Protein AF-L8N3G3-F1 (afdb_monomer_lite)

Secondary structure (DSSP, 8-state):
--HHHHHHHHHHHHHHHHHHHHHS-TTGGGSHHHHHHHHHHHIIIIIHHHHHHHHHHT-----S-EEEEEETTEEEEEEHHHHHHTTPPTT-SB-HHHHHHHHHHHHHHHHHHHHHTT--

Sequence (120 aa):
MTPEESKVLKEHLKAAAAILLNNTPKEELKSFNSIELAVRDHLLKEVAPEIGNFLSSSSKTRTGRSRKIQTSLGTWQIRVKQVAQLGLKKRSRLSPQLEANCLLLSANVSYEMRLGTCTS

Foldseek 3Di:
DPPVVVVVVVVVVVVVVVVLVVPDDPVLVPDPVSVVVSVVVCQLPPVLVVVCVVVVVVDPDDDADWDWAQEPSGIDIDGPVVCVVVVHDPPDRYDPVVVVVVVVVVVVVVVVVVVVVPPD

Structure (mmCIF, N/CA/C/O backbone):
data_AF-L8N3G3-F1
#
_entry.id   AF-L8N3G3-F1
#
loop_
_atom_site.group_PDB
_atom_site.id
_atom_site.type_symbol
_atom_site.label_atom_id
_atom_site.label_alt_id
_atom_site.label_comp_id
_atom_site.label_asym_id
_atom_site.label_entity_id
_atom_site.label_seq_id
_atom_site.pdbx_PDB_ins_code
_atom_site.Cartn_x
_atom_site.Cartn_y
_atom_site.Cartn_z
_atom_site.occupancy
_atom_site.B_iso_or_equiv
_atom_site.auth_seq_id
_atom_site.auth_comp_id
_atom_site.auth_asym_id
_atom_site.auth_atom_id
_atom_site.pdbx_PDB_model_num
A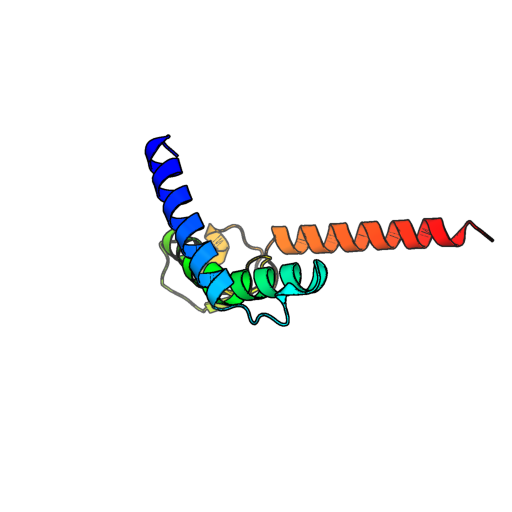TOM 1 N N . MET A 1 1 ? -7.584 19.059 -3.550 1.00 60.81 1 MET A N 1
ATOM 2 C CA . MET A 1 1 ? -8.710 18.581 -2.732 1.00 60.81 1 MET A CA 1
ATOM 3 C C . MET A 1 1 ? -9.440 19.784 -2.208 1.00 60.81 1 MET A C 1
ATOM 5 O O . MET A 1 1 ? -8.836 20.589 -1.503 1.00 60.81 1 MET A O 1
ATOM 9 N N . THR A 1 2 ? -10.702 19.920 -2.572 1.00 89.31 2 THR A N 1
ATOM 10 C CA . THR A 1 2 ? -11.586 20.869 -1.904 1.00 89.31 2 THR A CA 1
ATOM 11 C C . THR A 1 2 ? -11.909 20.364 -0.485 1.00 89.31 2 THR A C 1
ATOM 13 O O . THR A 1 2 ? -11.725 19.177 -0.180 1.00 89.31 2 THR A O 1
ATOM 16 N N . PRO A 1 3 ? -12.375 21.238 0.424 1.00 85.62 3 PRO A N 1
ATOM 17 C CA . PRO A 1 3 ? -12.770 20.829 1.774 1.00 85.62 3 PRO A CA 1
ATOM 18 C C . PRO A 1 3 ? -13.888 19.778 1.771 1.00 85.62 3 PRO A C 1
ATOM 20 O O . PRO A 1 3 ? -13.939 18.924 2.655 1.00 85.62 3 PRO A O 1
ATOM 23 N N . GLU A 1 4 ? -14.766 19.831 0.770 1.00 87.44 4 GLU A N 1
ATOM 24 C CA . GLU A 1 4 ? -15.881 18.901 0.584 1.00 87.44 4 GLU A CA 1
ATOM 25 C C . GLU A 1 4 ? -15.388 17.515 0.154 1.00 87.44 4 GLU A C 1
ATOM 27 O O . GLU A 1 4 ? -15.726 16.520 0.795 1.00 87.44 4 GLU A O 1
ATOM 32 N N . GLU A 1 5 ? -14.484 17.448 -0.829 1.00 87.75 5 GLU A N 1
ATOM 33 C CA . GLU A 1 5 ? -13.838 16.197 -1.256 1.00 87.75 5 GLU A CA 1
ATOM 34 C C . GLU A 1 5 ? -13.095 15.508 -0.099 1.00 87.75 5 GLU A C 1
ATOM 36 O O . GLU A 1 5 ? -13.127 14.284 0.032 1.00 87.75 5 GLU A O 1
ATOM 41 N N . SER A 1 6 ? -12.453 16.283 0.784 1.00 85.38 6 SER A N 1
ATOM 42 C CA . SER A 1 6 ? -11.756 15.734 1.955 1.00 85.38 6 SER A CA 1
ATOM 43 C C . SER A 1 6 ? -12.712 15.090 2.965 1.00 85.38 6 SER A C 1
ATOM 45 O O . SER A 1 6 ? -12.359 14.082 3.581 1.00 85.38 6 SER A O 1
ATOM 47 N N . LYS A 1 7 ? -13.915 15.649 3.150 1.00 90.31 7 LYS A N 1
ATOM 48 C CA . LYS A 1 7 ? -14.924 15.085 4.060 1.00 90.31 7 LYS A CA 1
ATOM 49 C C . LYS A 1 7 ? -15.452 13.755 3.537 1.00 90.31 7 LYS A C 1
ATOM 51 O O . LYS 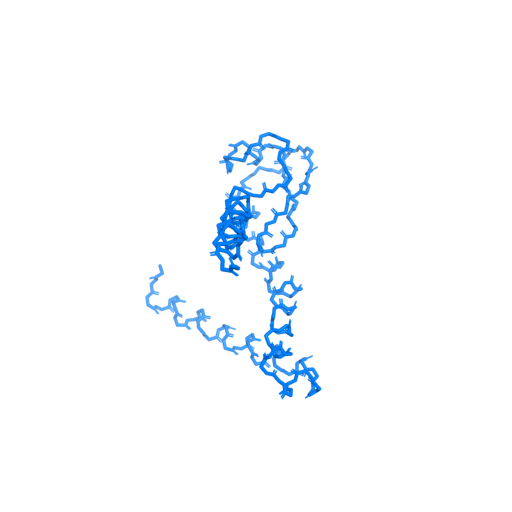A 1 7 ? -15.405 12.771 4.269 1.00 90.31 7 LYS A O 1
ATOM 56 N N . VAL A 1 8 ? -15.842 13.720 2.264 1.00 91.19 8 VAL A N 1
ATOM 57 C CA . VAL A 1 8 ? -16.333 12.504 1.600 1.00 91.19 8 VAL A CA 1
ATOM 58 C C . VAL A 1 8 ? -15.279 11.398 1.661 1.00 91.19 8 VAL A C 1
ATOM 60 O O . VAL A 1 8 ? -15.561 10.278 2.083 1.00 91.19 8 VAL A O 1
ATOM 63 N N . LEU A 1 9 ? -14.020 11.726 1.351 1.00 88.81 9 LEU A N 1
ATOM 64 C CA . LEU A 1 9 ? -12.927 10.762 1.450 1.00 88.81 9 LEU A CA 1
ATOM 65 C C . LEU A 1 9 ? -12.760 10.222 2.880 1.00 88.81 9 LEU A C 1
ATOM 67 O O . LEU A 1 9 ? -12.602 9.018 3.068 1.00 88.81 9 LEU A O 1
ATOM 71 N N . LYS A 1 10 ? -12.827 11.085 3.902 1.00 88.62 10 LYS A N 1
ATOM 72 C CA . LYS A 1 10 ? -12.733 10.662 5.310 1.00 88.62 10 LYS A CA 1
ATOM 73 C C . LYS A 1 10 ? -13.869 9.727 5.717 1.00 88.62 10 LYS A C 1
ATOM 75 O O . LYS A 1 10 ? -13.625 8.801 6.486 1.00 88.62 10 LYS A O 1
ATOM 80 N N . GLU A 1 11 ? -15.084 9.953 5.235 1.00 92.19 11 GLU A N 1
ATOM 81 C CA . GLU A 1 11 ? -16.227 9.080 5.518 1.00 92.19 11 GLU A CA 1
ATOM 82 C C . GLU A 1 11 ? -16.036 7.693 4.903 1.00 92.19 11 GLU A C 1
ATOM 84 O O . GLU A 1 11 ? -16.166 6.690 5.608 1.00 92.19 11 GLU A O 1
ATOM 89 N N . HIS A 1 12 ? -15.612 7.623 3.639 1.00 90.12 12 HIS A N 1
ATOM 90 C CA . HIS A 1 12 ? -15.303 6.349 2.988 1.00 90.12 12 HIS A CA 1
ATOM 91 C C . HIS A 1 12 ? -14.160 5.600 3.676 1.00 90.12 12 HIS A C 1
ATOM 93 O O . HIS A 1 12 ? -14.248 4.389 3.865 1.00 90.12 12 HIS A O 1
ATOM 99 N N . LEU A 1 13 ? -13.115 6.307 4.113 1.00 88.19 13 LEU A N 1
ATOM 100 C CA . LEU A 1 13 ? -12.005 5.694 4.844 1.00 88.19 13 LEU A CA 1
ATOM 101 C C . LEU A 1 13 ? -12.438 5.154 6.212 1.00 88.19 13 LEU A C 1
ATOM 103 O O . LEU A 1 13 ? -11.991 4.081 6.607 1.00 88.19 13 LEU A O 1
ATOM 107 N N . LYS A 1 14 ? -13.333 5.851 6.925 1.00 90.06 14 LYS A N 1
ATOM 108 C CA . LYS A 1 14 ? -13.909 5.347 8.184 1.00 90.06 14 LYS A CA 1
ATOM 109 C C . LYS A 1 14 ? -14.756 4.097 7.957 1.00 90.06 14 LYS A C 1
ATOM 111 O O . LYS A 1 14 ? -14.638 3.143 8.722 1.00 90.06 14 LYS A O 1
ATOM 116 N N . ALA A 1 15 ? -15.574 4.090 6.906 1.00 90.88 15 ALA A N 1
ATOM 117 C CA . ALA A 1 15 ? -16.364 2.921 6.536 1.00 90.88 15 ALA A CA 1
ATOM 118 C C . ALA A 1 15 ? -15.461 1.729 6.176 1.00 90.88 15 ALA A C 1
ATOM 120 O O . ALA A 1 15 ? -15.664 0.629 6.686 1.00 90.88 15 ALA A O 1
ATOM 121 N N . ALA A 1 16 ? -14.412 1.961 5.382 1.00 88.00 16 ALA A N 1
ATOM 122 C CA . ALA A 1 16 ? -13.420 0.943 5.050 1.00 88.00 16 ALA A CA 1
ATOM 123 C C . ALA A 1 16 ? -12.720 0.402 6.308 1.00 88.00 16 ALA A C 1
ATOM 125 O O . ALA A 1 16 ? -12.625 -0.809 6.479 1.00 88.00 16 ALA A O 1
ATOM 126 N N . ALA A 1 17 ? -12.300 1.274 7.230 1.00 87.19 17 ALA A N 1
ATOM 127 C CA . ALA A 1 17 ? -11.664 0.862 8.481 1.00 87.19 17 ALA A CA 1
ATOM 128 C C . ALA A 1 17 ? -12.577 -0.028 9.345 1.00 87.19 17 ALA A C 1
ATOM 130 O O . ALA A 1 17 ? -12.110 -1.021 9.901 1.00 87.19 17 ALA A O 1
ATOM 131 N N . ALA A 1 18 ? -13.875 0.282 9.421 1.00 89.50 18 ALA A N 1
ATOM 132 C CA . ALA A 1 18 ? -14.843 -0.546 10.140 1.00 89.50 18 ALA A CA 1
ATOM 133 C C . ALA A 1 18 ? -15.007 -1.938 9.503 1.00 89.50 18 ALA A C 1
ATOM 135 O O . ALA A 1 18 ? -15.075 -2.939 10.215 1.00 89.50 18 ALA A O 1
ATOM 136 N N . ILE A 1 19 ? -15.022 -2.018 8.167 1.00 89.62 19 ILE A N 1
ATOM 137 C CA . ILE A 1 19 ? -15.076 -3.295 7.440 1.00 89.62 19 ILE A CA 1
ATOM 138 C C . ILE A 1 19 ? -13.816 -4.119 7.714 1.00 89.62 19 ILE A C 1
ATOM 140 O O . ILE A 1 19 ? -13.926 -5.308 8.008 1.00 89.62 19 ILE A O 1
ATOM 144 N N . LEU A 1 20 ? -12.633 -3.503 7.646 1.00 86.00 20 LEU A N 1
ATOM 145 C CA . LEU A 1 20 ? -11.371 -4.198 7.898 1.00 86.00 20 LEU A CA 1
ATOM 146 C C . LEU A 1 20 ? -11.321 -4.755 9.324 1.00 86.00 20 LEU A C 1
ATOM 148 O O . LEU A 1 20 ? -11.048 -5.937 9.490 1.00 86.00 20 LEU A O 1
ATOM 152 N N . LEU A 1 21 ? -11.699 -3.956 10.327 1.00 85.94 21 LEU A N 1
ATOM 153 C CA . LEU A 1 21 ? -11.727 -4.390 11.726 1.00 85.94 21 LEU A CA 1
ATOM 154 C C . LEU A 1 21 ? -12.662 -5.587 11.958 1.00 85.94 21 LEU A C 1
ATOM 156 O O . LEU A 1 21 ? -12.320 -6.495 12.709 1.00 85.94 21 LEU A O 1
ATOM 160 N N . ASN A 1 22 ? -13.826 -5.609 11.303 1.00 87.31 22 ASN A N 1
ATOM 161 C CA . ASN A 1 22 ? -14.781 -6.715 11.420 1.00 87.31 22 ASN A CA 1
ATOM 162 C C . ASN A 1 22 ? -14.274 -8.018 10.783 1.00 87.31 22 ASN A C 1
ATOM 164 O O . ASN A 1 22 ? -14.705 -9.096 11.187 1.00 87.31 22 ASN A O 1
ATOM 168 N N . ASN A 1 23 ? -13.388 -7.924 9.789 1.00 85.38 23 ASN A N 1
ATOM 169 C CA . ASN A 1 23 ? -12.795 -9.079 9.113 1.00 85.38 23 ASN A CA 1
ATOM 170 C C . ASN A 1 23 ? -11.479 -9.543 9.757 1.00 85.38 23 ASN A C 1
ATOM 172 O O . ASN A 1 23 ? -10.970 -10.602 9.392 1.00 85.38 23 ASN A O 1
ATOM 176 N N . THR A 1 24 ? -10.934 -8.793 10.717 1.00 85.94 24 THR A N 1
ATOM 177 C CA . THR A 1 24 ? -9.745 -9.200 11.467 1.00 85.94 24 THR A CA 1
ATOM 178 C C . THR A 1 24 ? -10.139 -10.143 12.614 1.00 85.94 24 THR A C 1
ATOM 180 O O . THR A 1 24 ? -10.986 -9.794 13.445 1.00 85.94 24 THR A O 1
ATOM 183 N N . PRO A 1 25 ? -9.544 -11.345 12.719 1.00 85.06 25 PRO A N 1
ATOM 184 C CA . PRO A 1 25 ? -9.838 -12.264 13.810 1.00 85.06 25 PRO A CA 1
ATOM 185 C C . PRO A 1 25 ? -9.409 -11.673 15.159 1.00 85.06 25 PRO A C 1
ATOM 187 O O . PRO A 1 25 ? -8.360 -11.043 15.294 1.00 85.06 25 PRO A O 1
ATOM 190 N N . LYS A 1 26 ? -10.193 -11.946 16.210 1.00 81.06 26 LYS A N 1
ATOM 191 C CA . LYS A 1 26 ? -9.932 -11.445 17.578 1.00 81.06 26 LYS A CA 1
ATOM 192 C C . LYS A 1 26 ? -8.566 -11.863 18.134 1.00 81.06 26 LYS A C 1
ATOM 194 O O . LYS A 1 26 ? -8.072 -11.260 19.081 1.00 81.06 26 LYS A O 1
ATOM 199 N N . GLU A 1 27 ? -7.969 -12.904 17.569 1.00 75.88 27 GLU A N 1
ATOM 200 C CA . GLU A 1 27 ? -6.645 -13.401 17.933 1.00 75.88 27 GLU A CA 1
ATOM 201 C C . GLU A 1 27 ? -5.520 -12.452 17.509 1.00 75.88 27 GLU A C 1
ATOM 203 O O . GLU A 1 27 ? -4.559 -12.284 18.258 1.00 75.88 27 GLU A O 1
ATOM 208 N N . GLU A 1 28 ? -5.675 -11.770 16.374 1.00 77.31 28 GLU A N 1
ATOM 209 C CA . GLU A 1 28 ? -4.705 -10.802 15.850 1.00 77.31 28 GLU A CA 1
ATOM 210 C C . GLU A 1 28 ? -4.818 -9.434 16.540 1.00 77.31 28 GLU A C 1
ATOM 212 O O . GLU A 1 28 ? -3.888 -8.632 16.496 1.00 77.31 28 GLU A O 1
ATOM 217 N N . LEU A 1 29 ? -5.904 -9.191 17.280 1.00 79.69 29 LEU A N 1
ATOM 218 C CA . LEU A 1 29 ? -6.133 -7.958 18.044 1.00 79.69 29 LEU A CA 1
ATOM 219 C C . LEU A 1 29 ? -5.501 -7.960 19.450 1.00 79.69 29 LEU A C 1
ATOM 221 O O . LEU A 1 29 ? -5.763 -7.065 20.250 1.00 79.69 29 LEU A O 1
ATOM 225 N N . LYS A 1 30 ? -4.686 -8.969 19.781 1.00 82.56 30 LYS A N 1
ATOM 226 C CA . LYS A 1 30 ? -4.131 -9.152 21.135 1.00 82.56 30 LYS A CA 1
ATOM 227 C C . LYS A 1 30 ? -2.876 -8.327 21.417 1.00 82.56 30 LYS A C 1
ATOM 229 O O . LYS A 1 30 ? -2.628 -7.985 22.569 1.00 82.56 30 LYS A O 1
ATOM 234 N N . SER A 1 31 ? -2.066 -8.033 20.401 1.00 89.31 31 SER A N 1
ATOM 235 C CA . SER A 1 31 ? -0.805 -7.300 20.554 1.00 89.31 31 SER A CA 1
ATOM 236 C C . SER A 1 31 ? -0.689 -6.186 19.524 1.00 89.31 31 SER A C 1
ATOM 238 O O . SER A 1 31 ? -1.239 -6.282 18.431 1.00 89.31 31 SER A O 1
ATOM 240 N N . PHE A 1 32 ? 0.076 -5.145 19.844 1.00 83.69 32 PHE A N 1
ATOM 241 C CA . PHE A 1 32 ? 0.303 -4.049 18.905 1.00 83.69 32 PHE A CA 1
ATOM 242 C C . PHE A 1 32 ? 0.943 -4.539 17.596 1.00 83.69 32 PHE A C 1
ATOM 244 O O . PHE A 1 32 ? 0.491 -4.182 16.514 1.00 83.69 32 PHE A O 1
ATOM 251 N N . ASN A 1 33 ? 1.926 -5.440 17.698 1.00 85.06 33 ASN A N 1
ATOM 252 C CA . ASN A 1 33 ? 2.596 -6.026 16.539 1.00 85.06 33 ASN A CA 1
ATOM 253 C C . ASN A 1 33 ? 1.636 -6.852 15.664 1.00 85.06 33 ASN A C 1
ATOM 255 O O . ASN A 1 33 ? 1.652 -6.736 14.444 1.00 85.06 33 ASN A O 1
ATOM 259 N N . SER A 1 34 ? 0.770 -7.668 16.273 1.00 85.12 34 SER A N 1
ATOM 260 C CA . SER A 1 34 ? -0.204 -8.466 15.516 1.00 85.12 34 SER A CA 1
ATOM 261 C C . SER A 1 34 ? -1.266 -7.593 14.844 1.00 85.12 34 SER A C 1
AT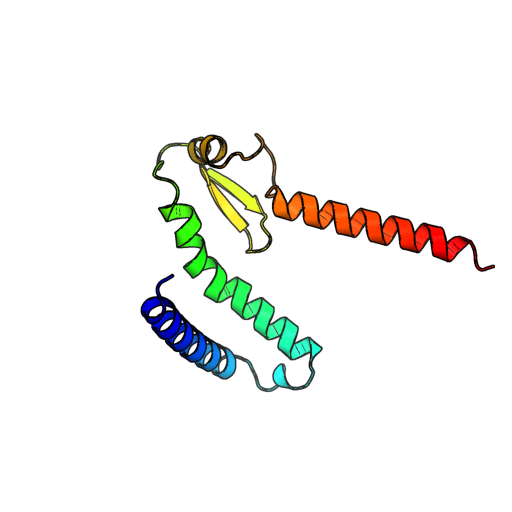OM 263 O O . SER A 1 34 ? -1.620 -7.860 13.700 1.00 85.12 34 SER A O 1
ATOM 265 N N . ILE A 1 35 ? -1.702 -6.513 15.504 1.00 84.81 35 ILE A N 1
ATOM 266 C CA . ILE A 1 35 ? -2.616 -5.525 14.915 1.00 84.81 35 ILE A CA 1
ATOM 267 C C . ILE A 1 35 ? -1.958 -4.851 13.709 1.00 84.81 35 ILE A C 1
ATOM 269 O O . ILE A 1 35 ? -2.574 -4.748 12.652 1.00 84.81 35 ILE A O 1
ATOM 273 N N . GLU A 1 36 ? -0.708 -4.408 13.842 1.00 85.44 36 GLU A N 1
ATOM 274 C CA . GLU A 1 36 ? 0.018 -3.752 12.753 1.00 85.44 36 GLU A CA 1
ATOM 275 C C . GLU A 1 36 ? 0.193 -4.682 11.545 1.00 85.44 36 GLU A C 1
ATOM 277 O O . GLU A 1 36 ? -0.061 -4.274 10.408 1.00 85.44 36 GLU A O 1
ATOM 282 N N . LEU A 1 37 ? 0.561 -5.945 11.784 1.00 86.56 37 LEU A N 1
ATOM 283 C CA . LEU A 1 37 ? 0.682 -6.956 10.734 1.00 86.56 37 LEU A CA 1
ATOM 284 C C . LEU A 1 37 ? -0.659 -7.219 10.039 1.00 86.56 37 LEU A C 1
ATOM 286 O O . LEU A 1 37 ? -0.701 -7.217 8.811 1.00 86.56 37 LEU A O 1
ATOM 290 N N . ALA A 1 38 ? -1.748 -7.368 10.796 1.00 85.62 38 ALA A N 1
ATOM 291 C CA . ALA A 1 38 ? -3.084 -7.582 10.245 1.00 85.62 38 ALA A CA 1
ATOM 292 C C . ALA A 1 38 ? -3.552 -6.392 9.391 1.00 85.62 38 ALA A C 1
ATOM 294 O O . ALA A 1 38 ? -3.999 -6.561 8.255 1.00 85.62 38 ALA A O 1
ATOM 295 N N . VAL A 1 39 ? -3.383 -5.163 9.894 1.00 86.75 39 VAL A N 1
ATOM 296 C CA . VAL A 1 39 ? -3.718 -3.937 9.153 1.00 86.75 39 VAL A CA 1
ATOM 297 C C . VAL A 1 39 ? -2.892 -3.834 7.873 1.00 86.75 39 VAL A C 1
ATOM 299 O O . VAL A 1 39 ? -3.435 -3.529 6.810 1.00 86.75 39 VAL A O 1
ATOM 302 N N . ARG A 1 40 ? -1.587 -4.114 7.943 1.00 85.69 40 ARG A N 1
ATOM 303 C CA . ARG A 1 40 ? -0.707 -4.129 6.770 1.00 85.69 40 ARG A CA 1
ATOM 304 C C . ARG A 1 40 ? -1.162 -5.155 5.735 1.00 85.69 40 ARG A C 1
ATOM 306 O O . ARG A 1 40 ? -1.183 -4.841 4.545 1.00 85.69 40 ARG A O 1
ATOM 313 N N . ASP A 1 41 ? -1.528 -6.351 6.171 1.00 87.50 41 ASP A N 1
ATOM 314 C CA . ASP A 1 41 ? -2.009 -7.414 5.295 1.00 87.50 41 ASP A CA 1
ATOM 315 C C . ASP A 1 41 ? -3.301 -7.014 4.580 1.00 87.50 41 ASP A C 1
ATOM 317 O O . ASP A 1 41 ? -3.394 -7.148 3.358 1.00 87.50 41 ASP A O 1
ATOM 321 N N . HIS A 1 42 ? -4.261 -6.444 5.309 1.00 86.75 42 HIS A N 1
ATOM 322 C CA . HIS A 1 42 ? -5.491 -5.902 4.736 1.00 86.75 42 HIS A CA 1
ATOM 323 C C . HIS A 1 42 ? -5.226 -4.760 3.744 1.00 86.75 42 HIS A C 1
ATOM 325 O O . HIS A 1 42 ? -5.825 -4.725 2.666 1.00 86.75 42 HIS A O 1
ATOM 331 N N . LEU A 1 43 ? -4.297 -3.851 4.060 1.00 84.88 43 LEU A N 1
ATOM 332 C CA . LEU A 1 43 ? -3.916 -2.772 3.148 1.00 84.88 43 LEU A CA 1
ATOM 333 C C . LEU A 1 43 ? -3.320 -3.314 1.846 1.00 84.88 43 LEU A C 1
ATOM 335 O O . LEU A 1 43 ? -3.641 -2.804 0.778 1.00 84.88 43 LEU A O 1
ATOM 339 N N . LEU A 1 44 ? -2.470 -4.340 1.915 1.00 82.69 44 LEU A N 1
ATOM 340 C CA . LEU A 1 44 ? -1.829 -4.914 0.730 1.00 82.69 44 LEU A CA 1
ATOM 341 C C . LEU A 1 44 ? -2.772 -5.789 -0.103 1.00 82.69 44 LEU A C 1
ATOM 343 O O . LEU A 1 44 ? -2.639 -5.810 -1.326 1.00 82.69 44 LEU A O 1
ATOM 347 N N . LYS A 1 45 ? -3.694 -6.517 0.537 1.00 83.50 45 LYS A N 1
ATOM 348 C CA . LYS A 1 45 ? -4.603 -7.457 -0.138 1.00 83.50 45 LYS A CA 1
ATOM 349 C C . LYS A 1 45 ? -5.837 -6.774 -0.717 1.00 83.50 45 LYS A C 1
ATOM 351 O O . LYS A 1 45 ? -6.147 -7.008 -1.877 1.00 83.50 45 LYS A O 1
ATOM 356 N N . GLU A 1 46 ? -6.499 -5.923 0.063 1.00 84.38 46 GLU A N 1
ATOM 357 C CA . GLU A 1 46 ? -7.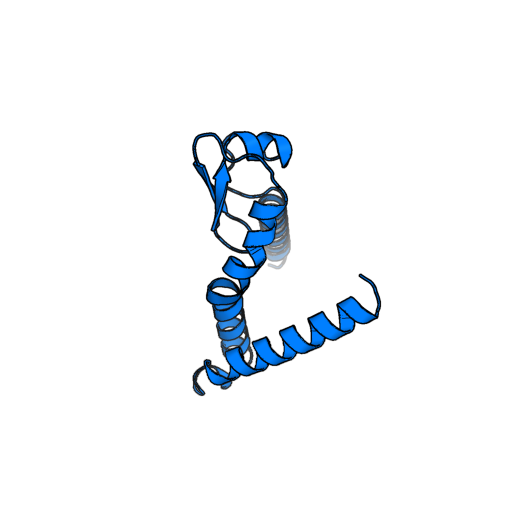812 -5.367 -0.295 1.00 84.38 46 GLU A CA 1
ATOM 358 C C . GLU A 1 46 ? -7.702 -3.929 -0.815 1.00 84.38 46 GLU A C 1
ATOM 360 O O . GLU A 1 46 ? -8.253 -3.582 -1.855 1.00 84.38 46 GLU A O 1
ATOM 365 N N . VAL A 1 47 ? -6.950 -3.073 -0.116 1.00 83.88 47 VAL A N 1
ATOM 366 C CA . VAL A 1 47 ? -6.938 -1.627 -0.406 1.00 83.88 47 VAL A CA 1
ATOM 367 C C . VAL A 1 47 ? -5.986 -1.275 -1.549 1.00 83.88 47 VAL A C 1
ATOM 369 O O . VAL A 1 47 ? -6.306 -0.446 -2.403 1.00 83.88 47 VAL A O 1
ATOM 372 N N . ALA A 1 48 ? -4.804 -1.890 -1.585 1.00 79.94 48 ALA A N 1
ATOM 373 C CA . ALA A 1 48 ? -3.794 -1.581 -2.584 1.00 79.94 48 ALA A CA 1
ATOM 374 C C . ALA A 1 48 ? -4.288 -1.825 -4.022 1.00 79.94 48 ALA A C 1
ATOM 376 O O . ALA A 1 48 ? -4.113 -0.903 -4.823 1.00 79.94 48 ALA A O 1
ATOM 377 N N . PRO A 1 49 ? -4.935 -2.963 -4.371 1.00 79.50 49 PRO A N 1
ATOM 378 C CA . PRO A 1 49 ? -5.461 -3.194 -5.720 1.00 79.50 49 PRO A CA 1
ATOM 379 C C . PRO A 1 49 ? -6.462 -2.129 -6.173 1.00 79.50 49 PRO A C 1
ATOM 381 O O . PRO A 1 49 ? -6.333 -1.616 -7.286 1.00 79.50 49 PRO A O 1
ATOM 384 N N . GLU A 1 50 ? -7.398 -1.751 -5.297 1.00 80.06 50 GLU A N 1
ATOM 385 C CA . GLU A 1 50 ? -8.405 -0.721 -5.573 1.00 80.06 50 GLU A CA 1
ATOM 386 C C . GLU A 1 50 ? -7.755 0.635 -5.855 1.00 80.06 50 GLU A C 1
ATOM 388 O O . GLU A 1 50 ? -8.076 1.305 -6.841 1.00 80.06 50 GLU A O 1
ATOM 393 N N . ILE A 1 51 ? -6.767 1.019 -5.040 1.00 77.94 51 ILE A N 1
ATOM 394 C CA . ILE A 1 51 ? -6.049 2.280 -5.226 1.00 77.94 51 ILE A CA 1
ATOM 395 C C . ILE A 1 51 ? -5.211 2.257 -6.495 1.00 77.94 51 ILE A C 1
ATOM 397 O O . ILE A 1 51 ? -5.166 3.260 -7.200 1.00 77.94 51 ILE A O 1
ATOM 401 N N . GLY A 1 52 ? -4.532 1.165 -6.840 1.00 68.38 52 GLY A N 1
ATOM 402 C CA . GLY A 1 52 ? -3.662 1.207 -8.014 1.00 68.38 52 GLY A CA 1
ATOM 403 C C . GLY A 1 52 ? -4.378 1.168 -9.357 1.00 68.38 52 GLY A C 1
ATOM 404 O O . GLY A 1 52 ? -3.724 1.392 -10.380 1.00 68.38 52 GLY A O 1
ATOM 405 N N . ASN A 1 53 ? -5.711 1.074 -9.380 1.00 68.31 53 ASN A N 1
ATOM 406 C CA . ASN A 1 53 ? -6.482 1.566 -10.522 1.00 68.31 53 ASN A CA 1
ATOM 407 C C . ASN A 1 53 ? -6.102 3.021 -10.870 1.00 68.31 53 ASN A C 1
ATOM 409 O O . ASN A 1 53 ? -6.041 3.354 -12.052 1.00 68.31 53 ASN A O 1
ATOM 413 N N . PHE A 1 54 ? -5.710 3.849 -9.892 1.00 70.62 54 PHE A N 1
ATOM 414 C CA . PHE A 1 54 ? -5.141 5.192 -10.078 1.00 70.62 54 PHE A CA 1
ATOM 415 C C . PHE A 1 54 ? -3.873 5.212 -10.954 1.00 70.62 54 PHE A C 1
ATOM 417 O O . PHE A 1 54 ? -3.685 6.088 -11.802 1.00 70.62 54 PHE A O 1
ATOM 424 N N . LEU A 1 55 ? -2.990 4.218 -10.808 1.00 64.94 55 LEU A N 1
ATOM 425 C CA . LEU A 1 55 ? -1.791 4.086 -11.650 1.00 64.94 55 LEU A CA 1
ATOM 426 C C . LEU A 1 55 ? -2.161 3.715 -13.093 1.00 64.94 55 LEU A C 1
ATOM 428 O O . LEU A 1 55 ? -1.495 4.118 -14.048 1.00 64.94 55 LEU A O 1
ATOM 432 N N . SER A 1 56 ? -3.243 2.953 -13.265 1.00 64.44 56 SER A N 1
ATOM 433 C CA . SER A 1 56 ? -3.744 2.592 -14.590 1.00 64.44 56 SER A CA 1
ATOM 434 C C . SER A 1 56 ? -4.475 3.753 -15.273 1.00 64.44 56 SER A C 1
ATOM 436 O O . SER A 1 56 ? -4.249 3.997 -16.457 1.00 64.44 56 SER A O 1
ATOM 438 N N . SER A 1 57 ? -5.285 4.516 -14.533 1.00 65.31 57 SER A N 1
ATOM 439 C CA . SER A 1 57 ? -6.070 5.639 -15.055 1.00 65.31 57 SER A CA 1
ATOM 440 C C . SER A 1 57 ? -5.206 6.856 -15.387 1.00 65.31 57 SER A C 1
ATOM 442 O O . SER A 1 57 ? -5.499 7.581 -16.337 1.00 65.31 57 SER A O 1
ATOM 444 N N . SER 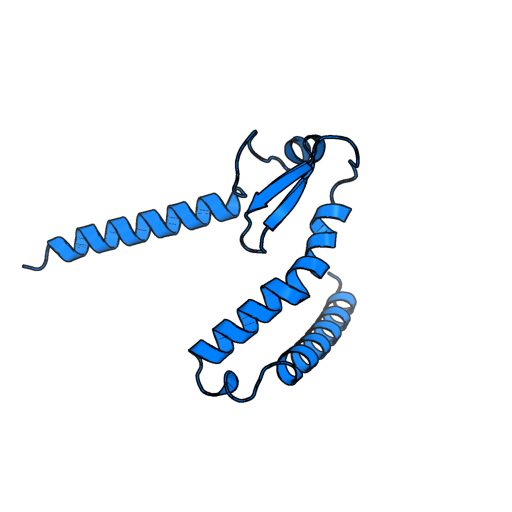A 1 58 ? -4.090 7.041 -14.678 1.00 64.44 58 SER A N 1
ATOM 445 C CA . SER A 1 58 ? -3.117 8.102 -14.967 1.00 64.44 58 SER A CA 1
ATOM 446 C C . SER A 1 58 ? -2.346 7.906 -16.280 1.00 64.44 58 SER A C 1
ATOM 448 O O . SER A 1 58 ? -1.773 8.868 -16.792 1.00 64.44 58 SER A O 1
ATOM 450 N N . SER A 1 59 ? -2.351 6.711 -16.890 1.00 61.94 59 SER A N 1
ATOM 451 C CA . SER A 1 59 ? -1.609 6.449 -18.132 1.00 61.94 59 SER A CA 1
ATOM 452 C C . SER A 1 59 ? -2.503 5.943 -19.274 1.00 61.94 59 SER A C 1
ATOM 454 O O . SER A 1 59 ? -2.998 4.821 -19.287 1.00 61.94 59 SER A O 1
ATOM 456 N N . LYS A 1 60 ? -2.665 6.767 -20.317 1.00 61.78 60 LYS A N 1
ATOM 457 C CA . LYS A 1 60 ? -3.607 6.552 -21.440 1.00 61.78 60 LYS A CA 1
ATOM 458 C C . LYS A 1 60 ? -3.208 5.439 -22.429 1.00 61.78 60 LYS A C 1
ATOM 460 O O . LYS A 1 60 ? -3.833 5.278 -23.477 1.00 61.78 60 LYS A O 1
ATOM 465 N N . THR A 1 61 ? -2.161 4.666 -22.147 1.00 61.94 61 THR A N 1
ATOM 466 C CA . THR A 1 61 ? -1.463 3.873 -23.171 1.00 61.94 61 THR A CA 1
ATOM 467 C C . THR A 1 61 ? -1.679 2.370 -22.983 1.00 61.94 61 THR A C 1
ATOM 469 O O . THR A 1 61 ? -1.011 1.721 -22.182 1.00 61.94 61 THR A O 1
ATOM 472 N N . ARG A 1 62 ? -2.597 1.787 -23.769 1.00 59.28 62 ARG A N 1
ATOM 473 C CA . ARG A 1 62 ? -3.047 0.380 -23.636 1.00 59.28 62 ARG A CA 1
ATOM 474 C C . ARG A 1 62 ? -2.242 -0.645 -24.446 1.00 59.28 62 ARG A C 1
ATOM 476 O O . ARG A 1 62 ? -2.457 -1.845 -24.306 1.00 59.28 62 ARG A O 1
ATOM 483 N N . THR A 1 63 ? -1.307 -0.206 -25.287 1.00 59.22 63 THR A N 1
ATOM 484 C CA . THR A 1 63 ? -0.607 -1.083 -26.244 1.00 59.22 63 THR A CA 1
ATOM 485 C C . THR A 1 63 ? 0.786 -1.498 -25.765 1.00 59.22 63 THR A C 1
ATOM 487 O O . THR A 1 63 ? 1.567 -0.643 -25.341 1.00 59.22 63 THR A O 1
ATOM 490 N N . GLY A 1 64 ? 1.132 -2.780 -25.926 1.00 67.06 64 GLY A N 1
ATOM 491 C CA . GLY A 1 64 ? 2.491 -3.310 -25.751 1.00 67.06 64 GLY A CA 1
ATOM 492 C C . GLY A 1 64 ? 2.628 -4.386 -24.668 1.00 67.06 64 GLY A C 1
ATOM 493 O O . GLY A 1 64 ? 1.689 -4.660 -23.915 1.00 67.06 64 GLY A O 1
ATOM 494 N N . ARG A 1 65 ? 3.828 -4.982 -24.601 1.00 74.00 65 ARG A N 1
ATOM 495 C CA . ARG A 1 65 ? 4.201 -6.036 -23.641 1.00 74.00 65 ARG A CA 1
ATOM 496 C C . ARG A 1 65 ? 4.066 -5.527 -22.201 1.00 74.00 65 ARG A C 1
ATOM 498 O O . ARG A 1 65 ? 4.496 -4.415 -21.894 1.00 74.00 65 ARG A O 1
ATOM 505 N N . SER A 1 66 ? 3.462 -6.341 -21.339 1.00 78.38 66 SER A N 1
ATOM 506 C CA . SER A 1 66 ? 3.343 -6.080 -19.899 1.00 78.38 66 SER A CA 1
ATOM 507 C C . SER A 1 66 ? 4.561 -6.625 -19.153 1.00 78.38 66 SER A C 1
ATOM 509 O O . SER A 1 66 ? 5.155 -7.624 -19.570 1.00 78.38 66 SER A O 1
ATOM 511 N N . ARG A 1 67 ? 4.940 -5.977 -18.050 1.00 81.62 67 ARG A N 1
ATOM 512 C CA . ARG A 1 67 ? 5.924 -6.492 -17.095 1.00 81.62 67 ARG A CA 1
ATOM 513 C C . ARG A 1 67 ? 5.534 -6.137 -15.662 1.00 81.62 67 ARG A C 1
ATOM 515 O O . ARG A 1 67 ? 4.877 -5.127 -15.430 1.00 81.62 67 ARG A O 1
ATOM 522 N N . LYS A 1 68 ? 5.982 -6.955 -14.710 1.00 85.56 68 LYS A N 1
ATOM 523 C CA . LYS A 1 68 ? 5.748 -6.750 -13.275 1.00 85.56 68 LYS A CA 1
ATOM 524 C C . LYS A 1 68 ? 6.818 -5.833 -12.675 1.00 85.56 68 LYS A C 1
ATOM 526 O O . LYS A 1 68 ? 8.002 -6.018 -12.961 1.00 85.56 68 LYS A O 1
ATOM 531 N N . ILE A 1 69 ? 6.400 -4.873 -11.858 1.00 86.25 69 ILE A N 1
ATOM 532 C CA . ILE A 1 69 ? 7.256 -3.961 -11.092 1.00 86.25 69 ILE A CA 1
ATOM 533 C C . ILE A 1 69 ? 6.855 -4.047 -9.622 1.00 86.25 69 ILE A C 1
ATOM 535 O O . ILE A 1 69 ? 5.673 -3.985 -9.295 1.00 86.25 69 ILE A O 1
ATOM 539 N N . GLN A 1 70 ? 7.842 -4.204 -8.747 1.00 84.56 70 GLN A N 1
ATOM 540 C CA . GLN A 1 70 ? 7.656 -4.179 -7.302 1.00 84.56 70 GLN A CA 1
ATOM 541 C C . GLN A 1 70 ? 7.665 -2.737 -6.806 1.00 84.56 70 GLN A C 1
ATOM 543 O O . GLN A 1 70 ? 8.528 -1.943 -7.187 1.00 84.56 70 GLN A O 1
ATOM 548 N N . THR A 1 71 ? 6.705 -2.408 -5.954 1.00 83.88 71 THR A N 1
ATOM 549 C CA . THR A 1 71 ? 6.569 -1.098 -5.313 1.00 83.88 71 THR A CA 1
ATOM 550 C C . THR A 1 71 ? 6.283 -1.288 -3.827 1.00 83.88 71 THR A C 1
ATOM 552 O O . THR A 1 71 ? 5.957 -2.392 -3.394 1.00 83.88 71 THR A O 1
ATOM 555 N N . SER A 1 72 ? 6.351 -0.208 -3.050 1.00 77.25 72 SER A N 1
ATOM 556 C CA . SER A 1 72 ? 5.920 -0.210 -1.646 1.00 77.25 72 SER A CA 1
ATOM 557 C C . SER A 1 72 ? 4.441 -0.571 -1.469 1.00 77.25 72 SER A C 1
ATOM 559 O O . SER A 1 72 ? 4.063 -1.067 -0.416 1.00 77.25 72 SER A O 1
ATOM 561 N N . LEU A 1 73 ? 3.621 -0.363 -2.502 1.00 76.31 73 LEU A N 1
ATOM 562 C CA . LEU A 1 73 ? 2.189 -0.667 -2.519 1.00 76.31 73 LEU A CA 1
ATOM 563 C C . LEU A 1 73 ? 1.886 -2.052 -3.117 1.00 76.31 73 LEU A C 1
ATOM 565 O O . LEU A 1 73 ? 0.744 -2.339 -3.452 1.00 76.31 73 LEU A O 1
ATOM 569 N N . GLY A 1 74 ? 2.902 -2.894 -3.328 1.00 77.69 74 GLY A N 1
ATOM 570 C CA . GLY A 1 74 ? 2.755 -4.226 -3.917 1.00 77.69 74 GLY A CA 1
ATOM 571 C C . GLY A 1 74 ? 3.269 -4.337 -5.354 1.00 77.69 74 GLY A C 1
ATOM 572 O O . GLY A 1 74 ? 4.014 -3.485 -5.854 1.00 77.69 74 GLY A O 1
ATOM 573 N N . THR A 1 75 ? 2.917 -5.441 -6.016 1.00 82.00 75 THR A N 1
ATOM 574 C CA . THR A 1 75 ? 3.366 -5.752 -7.379 1.00 82.00 75 THR A CA 1
ATOM 575 C C . THR A 1 75 ? 2.391 -5.216 -8.422 1.00 82.00 75 THR A C 1
ATOM 577 O O . THR A 1 75 ? 1.247 -5.653 -8.491 1.00 82.00 75 THR A O 1
ATOM 580 N N . TRP A 1 76 ? 2.882 -4.372 -9.325 1.00 79.12 76 TRP A N 1
ATOM 581 C CA . TRP A 1 76 ? 2.080 -3.753 -10.379 1.00 79.12 76 TRP A CA 1
ATOM 582 C C . TRP A 1 76 ? 2.462 -4.263 -11.758 1.00 79.12 76 TRP A C 1
ATOM 584 O O . TRP A 1 76 ? 3.639 -4.460 -12.064 1.00 79.12 76 TRP A O 1
ATOM 594 N N . GLN A 1 77 ? 1.466 -4.448 -12.620 1.00 80.19 77 GLN A N 1
ATOM 595 C CA . GLN A 1 77 ? 1.690 -4.755 -14.029 1.00 80.19 77 GLN A CA 1
ATOM 596 C C . GLN A 1 77 ? 1.669 -3.468 -14.851 1.00 80.19 77 GLN A C 1
ATOM 598 O O . GLN A 1 77 ? 0.638 -2.813 -14.959 1.00 80.19 77 GLN A O 1
ATOM 603 N N . ILE A 1 78 ? 2.810 -3.117 -15.443 1.00 79.31 78 ILE A N 1
ATOM 604 C CA . ILE A 1 78 ? 2.980 -1.895 -16.236 1.00 79.31 78 ILE A CA 1
ATOM 605 C C . ILE A 1 78 ? 3.411 -2.272 -17.655 1.00 79.31 78 ILE A C 1
ATOM 607 O O . ILE A 1 78 ? 4.218 -3.182 -17.872 1.00 79.31 78 ILE A O 1
ATOM 611 N N . ARG A 1 79 ? 2.878 -1.566 -18.652 1.00 80.06 79 ARG A N 1
ATOM 612 C CA . ARG A 1 79 ? 3.198 -1.773 -20.070 1.00 80.06 79 ARG A CA 1
ATOM 613 C C . ARG A 1 79 ? 4.443 -1.000 -20.483 1.00 80.06 79 ARG A C 1
ATOM 615 O O . ARG A 1 79 ? 4.704 0.096 -20.001 1.00 80.06 79 ARG A O 1
ATOM 622 N N . VAL A 1 80 ? 5.185 -1.523 -21.460 1.00 75.62 80 VAL A N 1
ATOM 623 C CA . VAL A 1 80 ? 6.451 -0.919 -21.929 1.00 75.62 80 VAL A CA 1
ATOM 624 C C . VAL A 1 80 ? 6.299 0.539 -22.390 1.00 75.62 80 VAL A C 1
ATOM 626 O O . VAL A 1 80 ? 7.185 1.343 -22.121 1.00 75.62 80 VAL A O 1
ATOM 629 N N . LYS A 1 81 ? 5.185 0.919 -23.032 1.00 74.88 81 LYS A N 1
ATOM 630 C CA . LYS A 1 81 ? 4.962 2.327 -23.414 1.00 74.88 81 LYS A CA 1
ATOM 631 C C . LYS A 1 81 ? 4.688 3.239 -22.210 1.00 74.88 81 LYS A C 1
ATOM 633 O O . LYS A 1 81 ? 5.098 4.394 -22.227 1.00 74.88 81 LYS A O 1
ATOM 638 N N . GLN A 1 82 ? 4.056 2.715 -21.157 1.00 74.56 82 GLN A N 1
ATOM 639 C CA . GLN A 1 82 ? 3.832 3.445 -19.904 1.00 74.56 82 GLN A CA 1
ATOM 640 C C . GLN A 1 82 ? 5.152 3.657 -19.144 1.00 74.56 82 GLN A C 1
ATOM 642 O O . GLN A 1 82 ? 5.335 4.702 -18.541 1.00 74.56 82 GLN A O 1
ATOM 647 N N . VAL A 1 83 ? 6.110 2.720 -19.229 1.00 75.31 83 VAL A N 1
ATOM 648 C CA . VAL A 1 83 ? 7.437 2.835 -18.580 1.00 75.31 83 VAL A CA 1
ATOM 649 C C . VAL A 1 83 ? 8.157 4.126 -18.978 1.00 75.31 83 VAL A C 1
ATOM 651 O O . VAL A 1 83 ? 8.691 4.807 -18.110 1.00 75.31 83 VAL A O 1
ATOM 654 N N . ALA A 1 84 ? 8.144 4.481 -20.267 1.00 73.94 84 ALA A N 1
ATOM 655 C CA . ALA A 1 84 ? 8.787 5.705 -20.745 1.00 73.94 84 ALA A CA 1
ATOM 656 C C . ALA A 1 84 ? 8.063 6.975 -20.266 1.00 73.94 84 ALA A C 1
ATOM 658 O O . ALA A 1 84 ? 8.718 7.931 -19.871 1.00 73.94 84 ALA A O 1
ATOM 659 N N . GLN A 1 85 ? 6.725 6.969 -20.259 1.00 75.81 85 GLN A N 1
ATOM 660 C CA . GLN A 1 85 ? 5.916 8.103 -19.790 1.00 75.81 85 GLN A CA 1
ATOM 661 C C . GLN A 1 85 ? 6.053 8.334 -18.281 1.00 75.81 85 GLN A C 1
ATOM 663 O O . GLN A 1 85 ? 6.097 9.471 -17.833 1.00 75.81 85 GLN A O 1
ATOM 668 N N . LEU A 1 86 ? 6.139 7.253 -17.506 1.00 77.81 86 LEU A N 1
ATOM 669 C CA . LEU A 1 86 ? 6.233 7.280 -16.047 1.00 77.81 86 LEU A CA 1
ATOM 670 C C . LEU A 1 86 ? 7.679 7.444 -15.541 1.00 77.81 86 LEU A C 1
ATOM 672 O O . LEU A 1 86 ? 7.925 7.290 -14.348 1.00 77.81 86 LEU A O 1
ATOM 676 N N . GLY A 1 87 ? 8.650 7.699 -16.428 1.00 80.62 87 GLY A N 1
ATOM 677 C CA . GLY A 1 87 ? 10.052 7.919 -16.049 1.00 80.62 87 GLY A CA 1
ATOM 678 C C . GLY A 1 87 ? 10.750 6.693 -15.445 1.00 80.62 87 GLY A C 1
ATOM 679 O O . GLY A 1 87 ? 11.734 6.823 -14.721 1.00 80.62 87 GLY A O 1
ATOM 680 N N . LEU A 1 88 ? 10.255 5.484 -15.716 1.00 82.94 88 LEU A N 1
ATOM 681 C CA . LEU A 1 88 ? 10.808 4.255 -15.155 1.00 82.94 88 LEU A CA 1
ATOM 682 C C . LEU A 1 88 ? 12.041 3.793 -15.946 1.00 82.94 88 LEU A C 1
ATOM 684 O O . LEU A 1 88 ? 12.031 3.717 -17.178 1.00 82.94 88 LEU A O 1
ATOM 688 N N . LYS A 1 89 ? 13.105 3.396 -15.235 1.00 83.50 89 LYS A N 1
ATOM 689 C CA . LYS A 1 89 ? 14.324 2.851 -15.851 1.00 83.50 89 LYS A CA 1
ATOM 690 C C . LYS A 1 89 ? 14.007 1.584 -16.655 1.00 83.50 89 LYS A C 1
ATOM 692 O O . LYS A 1 89 ? 13.289 0.684 -16.207 1.00 83.50 89 LYS A O 1
ATOM 697 N N . LYS A 1 90 ? 14.576 1.476 -17.861 1.00 79.44 90 LYS A N 1
ATOM 698 C CA . LYS A 1 90 ? 14.421 0.277 -18.701 1.00 79.44 90 LYS A CA 1
ATOM 699 C C . LYS A 1 90 ? 14.917 -0.955 -17.936 1.00 79.44 90 LYS A C 1
ATOM 701 O O . LYS A 1 90 ? 15.986 -0.930 -17.338 1.00 79.44 90 LYS A O 1
ATOM 706 N N . ARG A 1 91 ? 14.144 -2.046 -17.992 1.00 79.00 91 ARG A N 1
ATOM 707 C CA . ARG A 1 91 ? 14.461 -3.356 -17.384 1.00 79.00 91 ARG A CA 1
ATOM 708 C C . ARG A 1 91 ? 14.574 -3.390 -15.846 1.00 79.00 91 ARG A C 1
ATOM 710 O O . ARG A 1 91 ? 14.817 -4.470 -15.320 1.00 79.00 91 ARG A O 1
ATOM 717 N N . SER A 1 92 ? 14.304 -2.307 -15.108 1.00 83.81 92 SER A N 1
ATOM 718 C CA . SER A 1 92 ? 14.308 -2.337 -13.628 1.00 83.81 92 SER A CA 1
ATOM 719 C C . SER A 1 92 ? 13.223 -3.265 -13.064 1.00 83.81 92 SER A C 1
ATOM 721 O O . SER A 1 92 ? 12.188 -3.437 -13.693 1.00 83.81 92 SER A O 1
ATOM 723 N N . ARG A 1 93 ? 13.400 -3.891 -11.901 1.00 84.69 93 ARG A N 1
ATOM 724 C CA . ARG A 1 93 ? 12.305 -4.660 -11.263 1.00 84.69 93 ARG A CA 1
ATOM 725 C C . ARG A 1 93 ? 11.585 -3.879 -10.167 1.00 84.69 93 ARG A C 1
ATOM 727 O O . ARG A 1 93 ? 10.468 -4.245 -9.819 1.00 84.69 93 ARG A O 1
ATOM 734 N N . LEU A 1 94 ? 12.212 -2.820 -9.665 1.00 86.69 94 LEU A N 1
ATOM 735 C CA . LEU A 1 94 ? 11.737 -1.995 -8.560 1.00 86.69 94 LEU A CA 1
ATOM 736 C C . LEU A 1 94 ? 11.282 -0.624 -9.076 1.00 86.69 94 LEU A C 1
ATOM 738 O O . LEU A 1 94 ? 11.765 -0.156 -10.117 1.00 86.69 94 LEU A O 1
ATOM 742 N N . SER A 1 95 ? 10.352 0.011 -8.361 1.00 87.38 95 SER A N 1
ATOM 743 C CA . SER A 1 95 ? 10.091 1.438 -8.542 1.00 87.38 95 SER A CA 1
ATOM 744 C C . SER A 1 95 ? 11.244 2.281 -7.990 1.00 87.38 95 SER A C 1
ATOM 746 O O . SER A 1 95 ? 11.893 1.857 -7.034 1.00 87.38 95 SER A O 1
ATOM 748 N N . PRO A 1 96 ? 11.467 3.494 -8.530 1.00 87.88 96 PRO A N 1
ATOM 749 C CA . PRO A 1 96 ? 12.531 4.383 -8.064 1.00 87.88 96 PRO A CA 1
ATOM 750 C C . PRO A 1 96 ? 12.452 4.677 -6.563 1.00 87.8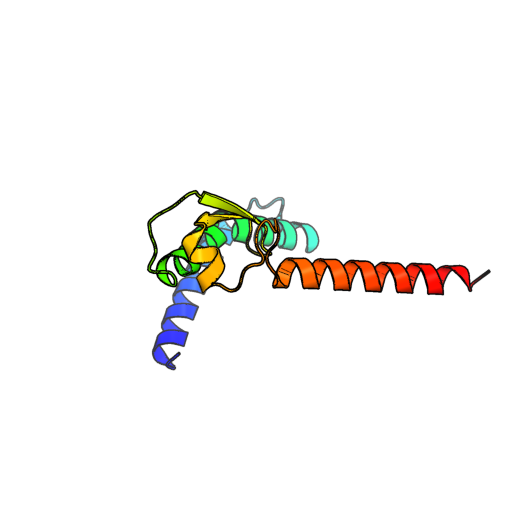8 96 PRO A C 1
ATOM 752 O O . PRO A 1 96 ? 13.463 4.655 -5.873 1.00 87.88 96 PRO A O 1
ATOM 755 N N . GLN A 1 97 ? 11.240 4.892 -6.040 1.00 87.81 97 GLN A N 1
ATOM 756 C CA . GLN A 1 97 ? 11.035 5.132 -4.611 1.00 87.81 97 GLN A CA 1
ATOM 757 C C . GLN A 1 97 ? 11.357 3.892 -3.767 1.00 87.81 97 GLN A C 1
ATOM 759 O O . GLN A 1 97 ? 11.978 4.014 -2.717 1.00 87.81 97 GLN A O 1
ATOM 764 N N . LEU A 1 98 ? 10.962 2.695 -4.217 1.00 87.75 98 LEU A N 1
ATOM 765 C CA . LEU A 1 98 ? 11.281 1.465 -3.491 1.00 87.75 98 LEU A CA 1
ATOM 766 C C . LEU A 1 98 ? 12.791 1.198 -3.500 1.00 87.75 98 LEU A C 1
ATOM 768 O O . LEU A 1 98 ? 13.352 0.849 -2.470 1.00 87.75 98 LEU A O 1
ATOM 772 N N . GLU A 1 99 ? 13.446 1.405 -4.642 1.00 87.94 99 GLU A N 1
ATOM 773 C CA . GLU A 1 99 ? 14.900 1.299 -4.778 1.00 87.94 99 GLU A CA 1
ATOM 774 C C . GLU A 1 99 ? 15.618 2.271 -3.829 1.00 87.94 99 GLU A C 1
ATOM 776 O O . GLU A 1 99 ? 16.503 1.850 -3.087 1.00 87.94 99 GLU A O 1
ATOM 781 N N . ALA A 1 100 ? 15.176 3.532 -3.764 1.00 87.81 100 ALA A N 1
ATOM 782 C CA . ALA A 1 100 ? 15.710 4.519 -2.826 1.00 87.81 100 ALA A CA 1
ATOM 783 C C . ALA A 1 100 ? 15.526 4.095 -1.358 1.00 87.81 100 ALA A C 1
ATOM 785 O O . ALA A 1 100 ? 16.475 4.161 -0.581 1.00 87.81 100 ALA A O 1
ATOM 786 N N . ASN A 1 101 ? 14.345 3.593 -0.984 1.00 87.94 101 ASN A N 1
ATOM 787 C CA . ASN A 1 101 ? 14.091 3.105 0.374 1.00 87.94 101 ASN A CA 1
ATOM 788 C C . ASN A 1 101 ? 15.003 1.924 0.742 1.00 87.94 101 ASN A C 1
ATOM 790 O O . ASN A 1 101 ? 15.549 1.888 1.842 1.00 87.94 101 ASN A O 1
ATOM 794 N N . CYS A 1 102 ? 15.195 0.969 -0.174 1.00 85.88 102 CYS A N 1
ATOM 795 C CA . CYS A 1 102 ? 16.106 -0.156 0.041 1.00 85.88 102 CYS A CA 1
ATOM 796 C C . CYS A 1 102 ? 17.554 0.312 0.226 1.00 85.88 102 CYS A C 1
ATOM 798 O O . CYS A 1 102 ? 18.247 -0.194 1.107 1.00 85.88 102 CYS A O 1
ATOM 800 N N . LEU A 1 103 ? 17.999 1.292 -0.566 1.00 88.31 103 LEU A N 1
ATOM 801 C CA . LEU A 1 103 ? 19.336 1.867 -0.432 1.00 88.31 103 LEU A CA 1
ATOM 802 C C . LEU A 1 103 ? 19.515 2.566 0.920 1.00 88.31 103 LEU A C 1
ATOM 804 O O . LEU A 1 103 ? 20.511 2.312 1.592 1.00 88.31 103 LEU A O 1
ATOM 808 N N . LEU A 1 104 ? 18.538 3.367 1.357 1.00 87.00 104 LEU A N 1
ATOM 809 C CA . LEU A 1 104 ? 18.567 4.031 2.665 1.00 87.00 104 LEU A CA 1
ATOM 810 C C . LEU A 1 104 ? 18.654 3.024 3.817 1.00 87.00 104 LEU A C 1
ATOM 812 O O . LEU A 1 104 ? 19.498 3.170 4.698 1.00 87.00 104 LEU A O 1
ATOM 816 N N . LEU A 1 105 ? 17.837 1.967 3.781 1.00 84.75 105 LEU A N 1
ATOM 817 C CA . LEU A 1 105 ? 17.897 0.894 4.776 1.00 84.75 105 LEU A CA 1
ATOM 818 C C . LEU A 1 105 ? 19.267 0.207 4.779 1.00 84.75 105 LEU A C 1
ATOM 820 O O . LEU A 1 105 ? 19.853 0.014 5.841 1.00 84.75 105 LEU A O 1
ATOM 824 N N . SER A 1 106 ? 19.805 -0.117 3.598 1.00 83.31 106 SER A N 1
ATOM 825 C CA . SER A 1 106 ? 21.123 -0.754 3.491 1.00 83.31 106 SER A CA 1
ATOM 826 C C . SER A 1 106 ? 22.254 0.139 4.009 1.00 83.31 106 SER A C 1
ATOM 828 O O . SER A 1 106 ? 23.173 -0.353 4.661 1.00 83.31 106 SER A O 1
ATOM 830 N N . ALA A 1 107 ? 22.163 1.451 3.777 1.00 82.56 107 ALA A N 1
ATOM 831 C CA . ALA A 1 107 ? 23.126 2.416 4.283 1.00 82.56 107 ALA A CA 1
ATOM 832 C C . ALA A 1 107 ? 23.070 2.485 5.813 1.00 82.56 107 ALA A C 1
ATOM 834 O O . ALA A 1 107 ? 24.108 2.361 6.456 1.00 82.56 107 ALA A O 1
ATOM 835 N N . ASN A 1 108 ? 21.874 2.600 6.400 1.00 79.94 108 ASN A N 1
ATOM 836 C CA . ASN A 1 108 ? 21.702 2.674 7.854 1.00 79.94 108 ASN A CA 1
ATOM 837 C C . ASN A 1 108 ? 22.259 1.434 8.564 1.00 79.94 108 ASN A C 1
ATOM 839 O O . ASN A 1 108 ? 23.077 1.574 9.469 1.00 79.94 108 ASN A O 1
ATOM 843 N N . VAL A 1 109 ? 21.906 0.232 8.094 1.00 76.75 109 VAL A N 1
ATOM 844 C CA . VAL A 1 109 ? 22.435 -1.028 8.648 1.00 76.75 109 VAL A CA 1
ATOM 845 C C . VAL A 1 109 ? 23.962 -1.082 8.528 1.00 76.75 109 VAL A C 1
ATOM 847 O O . VAL A 1 109 ? 24.650 -1.507 9.455 1.00 76.75 109 VAL A O 1
ATOM 850 N N . SER A 1 110 ? 24.520 -0.610 7.408 1.00 74.12 110 SER A N 1
ATOM 851 C CA . SER A 1 110 ? 25.973 -0.546 7.232 1.00 74.12 110 SER A CA 1
ATOM 852 C C . SER A 1 110 ? 26.649 0.418 8.214 1.00 74.12 110 SER A C 1
ATOM 854 O O . SER A 1 110 ? 27.775 0.145 8.630 1.00 74.12 110 SER A O 1
ATOM 856 N N . TYR A 1 111 ? 26.008 1.534 8.570 1.00 68.44 111 TYR A N 1
ATOM 857 C CA . TYR A 1 111 ? 26.535 2.472 9.564 1.00 68.44 111 TYR A CA 1
ATOM 858 C C . TYR A 1 111 ? 26.449 1.907 10.984 1.00 68.44 111 TYR A C 1
ATOM 860 O O . TYR A 1 111 ? 27.427 2.002 11.721 1.00 68.44 111 TYR A O 1
ATOM 868 N N . GLU A 1 112 ? 25.340 1.265 11.353 1.00 67.06 112 GLU A N 1
ATOM 869 C CA . GLU A 1 112 ? 25.183 0.625 12.667 1.00 67.06 112 GLU A CA 1
ATOM 870 C C . GLU A 1 112 ? 26.218 -0.486 12.888 1.00 67.06 112 GLU A C 1
ATOM 872 O O . GLU A 1 112 ? 26.895 -0.499 13.916 1.00 67.06 112 GLU A O 1
ATOM 877 N N . MET A 1 113 ? 26.435 -1.351 11.889 1.00 63.59 113 MET A N 1
ATOM 878 C CA . MET A 1 113 ? 27.470 -2.395 11.942 1.00 63.59 113 MET A CA 1
ATOM 879 C C . MET A 1 113 ? 28.879 -1.813 12.106 1.00 63.59 113 MET A C 1
ATOM 881 O O . MET A 1 113 ? 29.716 -2.404 12.780 1.00 63.59 113 MET A O 1
ATOM 885 N N . ARG A 1 114 ? 29.145 -0.644 11.511 1.00 53.03 114 ARG A N 1
ATOM 886 C CA . ARG A 1 114 ? 30.444 0.033 11.609 1.00 53.03 114 ARG A CA 1
ATOM 887 C C . ARG A 1 114 ? 30.668 0.702 12.967 1.00 53.03 114 ARG A C 1
ATOM 889 O O . ARG A 1 114 ? 31.810 0.801 13.403 1.00 53.03 114 ARG A O 1
ATOM 896 N N . LEU A 1 115 ? 29.606 1.169 13.622 1.00 59.97 115 LEU A N 1
ATOM 897 C CA . LEU A 1 115 ? 29.676 1.776 14.954 1.00 59.97 115 LEU A CA 1
ATOM 898 C C . LEU A 1 115 ? 29.721 0.716 16.069 1.00 59.97 115 LEU A C 1
ATOM 900 O O . LEU A 1 115 ? 30.403 0.922 17.070 1.00 59.97 115 LEU A O 1
ATOM 904 N N . GLY A 1 116 ? 29.064 -0.433 15.881 1.00 55.78 116 GLY A N 1
ATOM 905 C CA . GLY A 1 116 ? 29.039 -1.537 16.851 1.00 55.78 116 GLY A CA 1
ATOM 906 C C . GLY A 1 116 ? 30.350 -2.325 16.979 1.00 55.78 116 GLY A C 1
ATOM 907 O O . GLY A 1 116 ? 30.558 -3.000 17.981 1.00 55.78 116 GLY A O 1
ATOM 908 N N . THR A 1 117 ? 31.268 -2.226 16.012 1.00 50.97 117 THR A N 1
ATOM 909 C CA . THR A 1 117 ? 32.597 -2.869 16.080 1.00 50.97 117 THR A CA 1
ATOM 910 C C . THR A 1 117 ? 33.653 -2.043 16.823 1.00 50.97 117 THR A C 1
ATOM 912 O O . THR A 1 117 ? 34.796 -2.475 16.916 1.00 50.97 117 THR A O 1
ATOM 915 N N . CYS A 1 118 ? 33.307 -0.852 17.324 1.00 48.25 118 CYS A N 1
ATOM 916 C CA . CYS A 1 118 ? 34.232 0.021 18.060 1.00 48.25 118 CYS A CA 1
ATOM 917 C C . CYS A 1 118 ? 34.025 0.002 19.584 1.00 48.25 118 CYS A C 1
ATOM 919 O O . CYS A 1 118 ? 34.710 0.732 20.296 1.00 48.25 118 CYS A O 1
ATOM 921 N N . THR A 1 119 ? 33.110 -0.821 20.097 1.00 50.75 119 THR A N 1
ATOM 922 C CA . THR A 1 119 ? 32.912 -1.031 21.537 1.00 50.75 119 THR A CA 1
ATOM 923 C C . THR A 1 119 ? 33.373 -2.435 21.918 1.00 50.75 119 THR A C 1
ATOM 925 O O . THR A 1 119 ? 32.556 -3.341 22.082 1.00 50.75 119 THR A O 1
ATOM 928 N N . SER A 1 120 ? 34.687 -2.619 22.013 1.00 44.69 120 SER A N 1
ATOM 929 C CA . SER A 1 120 ? 35.344 -3.780 22.626 1.00 44.69 120 SER A CA 1
ATOM 930 C C . SER A 1 120 ? 36.686 -3.354 23.193 1.00 44.69 120 SER A C 1
ATOM 932 O O . SER A 1 120 ? 37.433 -2.724 22.408 1.00 44.69 120 SER A O 1
#

Radius of gyration: 19.54 Å; chains: 1; bounding box: 52×34×49 Å

pLDDT: mean 79.12, std 10.48, range [44.69, 92.19]

Organism: NCBI:txid927668